Protein AF-A0A822CQY4-F1 (afdb_monomer_lite)

Structure (mmCIF, N/CA/C/O backbone):
data_AF-A0A822CQY4-F1
#
_entry.id   AF-A0A822CQY4-F1
#
loop_
_atom_site.group_PDB
_atom_site.id
_atom_site.type_symbol
_atom_site.label_atom_id
_atom_site.label_alt_id
_atom_site.label_comp_id
_atom_site.label_asym_id
_atom_site.label_entity_id
_atom_site.label_seq_id
_atom_site.pdbx_PDB_ins_code
_atom_site.Cartn_x
_atom_site.Cartn_y
_atom_site.Cartn_z
_atom_site.occupancy
_atom_site.B_iso_or_equiv
_atom_site.auth_seq_id
_atom_site.auth_comp_id
_atom_site.auth_asym_id
_atom_site.auth_atom_id
_atom_site.pdbx_PDB_model_num
ATOM 1 N N . MET A 1 1 ? -0.955 14.606 -34.604 1.00 42.97 1 MET A N 1
ATOM 2 C CA . MET A 1 1 ? -0.278 15.680 -33.843 1.00 42.97 1 MET A CA 1
ATOM 3 C C . MET A 1 1 ? 0.780 15.026 -32.959 1.00 42.97 1 MET A C 1
ATOM 5 O O . MET A 1 1 ? 0.416 14.333 -32.017 1.00 42.97 1 MET A O 1
ATOM 9 N N . PHE A 1 2 ? 2.065 15.123 -33.313 1.00 51.03 2 PHE A N 1
ATOM 10 C CA . PHE A 1 2 ? 3.149 14.534 -32.515 1.00 51.03 2 PHE A CA 1
ATOM 11 C C . PHE A 1 2 ? 3.367 15.391 -31.265 1.00 51.03 2 PHE A C 1
ATOM 13 O O . PHE A 1 2 ? 3.721 16.562 -31.380 1.00 51.03 2 PHE A O 1
ATOM 20 N N . ARG A 1 3 ? 3.126 14.832 -30.073 1.00 50.12 3 ARG A N 1
ATOM 21 C CA . ARG A 1 3 ? 3.535 15.494 -28.829 1.00 50.12 3 ARG A CA 1
ATOM 22 C C . ARG A 1 3 ? 5.066 15.428 -28.733 1.00 50.12 3 ARG A C 1
ATOM 24 O O . ARG A 1 3 ? 5.611 14.340 -28.931 1.00 50.12 3 ARG A O 1
ATOM 31 N N . PRO A 1 4 ? 5.760 16.543 -28.447 1.00 62.91 4 PRO A N 1
ATOM 32 C CA . PRO A 1 4 ? 7.196 16.506 -28.200 1.00 62.91 4 PRO A CA 1
ATOM 33 C C . PRO A 1 4 ? 7.499 15.573 -27.021 1.00 62.91 4 PRO A C 1
ATOM 35 O O . PRO A 1 4 ? 6.720 15.473 -26.071 1.00 62.91 4 PRO A O 1
ATOM 38 N N . THR A 1 5 ? 8.616 14.849 -27.102 1.00 76.06 5 THR A N 1
ATOM 39 C CA . THR A 1 5 ? 9.060 13.955 -26.024 1.00 76.06 5 THR A CA 1
ATOM 40 C C . THR A 1 5 ? 9.415 14.768 -24.776 1.00 76.06 5 THR A C 1
ATOM 42 O O . THR A 1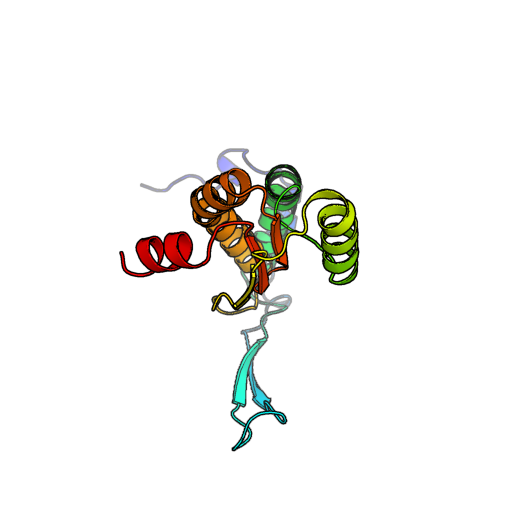 5 ? 9.813 15.926 -24.889 1.00 76.06 5 THR A O 1
ATOM 45 N N . MET A 1 6 ? 9.338 14.160 -23.583 1.00 73.75 6 MET A N 1
ATOM 46 C CA . MET A 1 6 ? 9.657 14.843 -22.310 1.00 73.75 6 MET A CA 1
ATOM 47 C C . MET A 1 6 ? 11.040 15.517 -22.305 1.00 73.75 6 MET A C 1
ATOM 49 O O . MET A 1 6 ? 11.258 16.508 -21.612 1.00 73.75 6 MET A O 1
ATOM 53 N N . LYS A 1 7 ? 11.982 14.975 -23.087 1.00 76.44 7 LYS A N 1
ATOM 54 C CA . LYS A 1 7 ? 13.310 15.555 -23.286 1.00 76.44 7 LYS A CA 1
ATOM 55 C C . LYS A 1 7 ? 13.262 16.827 -24.135 1.00 76.44 7 LYS A C 1
ATOM 57 O O . LYS A 1 7 ? 13.873 17.817 -23.764 1.00 76.44 7 LYS A O 1
ATOM 62 N N . LEU A 1 8 ? 12.527 16.813 -25.250 1.00 72.00 8 LEU A N 1
ATOM 63 C CA . LEU A 1 8 ? 12.374 17.980 -26.128 1.00 72.00 8 LEU A CA 1
ATOM 64 C C . LEU A 1 8 ? 11.633 19.132 -25.438 1.00 72.00 8 LEU A C 1
ATOM 66 O O . LEU A 1 8 ? 11.843 20.287 -25.789 1.00 72.00 8 LEU A O 1
ATOM 70 N N . SER A 1 9 ? 10.796 18.826 -24.445 1.00 82.62 9 SER A N 1
ATOM 71 C CA . SER A 1 9 ? 10.126 19.823 -23.610 1.00 82.62 9 SER A CA 1
ATOM 72 C C . SER A 1 9 ? 10.932 20.262 -22.377 1.00 82.62 9 SER A C 1
ATOM 74 O O . SER A 1 9 ? 10.411 21.044 -21.589 1.00 82.62 9 SER A O 1
ATOM 76 N N . ASN A 1 10 ? 12.172 19.782 -22.183 1.00 81.50 10 ASN A N 1
ATOM 77 C CA . ASN A 1 10 ? 13.024 20.046 -21.009 1.00 81.50 10 ASN A CA 1
ATOM 78 C C . ASN A 1 10 ? 12.389 19.679 -19.649 1.00 81.50 10 ASN A C 1
ATOM 80 O O . ASN A 1 10 ? 12.724 20.265 -18.623 1.00 81.50 10 ASN A O 1
ATOM 84 N N . TRP A 1 11 ? 11.480 18.699 -19.615 1.00 85.06 11 TRP A N 1
ATOM 85 C CA . TRP A 1 11 ? 10.855 18.239 -18.362 1.00 85.06 11 TRP A CA 1
ATOM 86 C C . TRP A 1 11 ? 11.736 17.255 -17.588 1.00 85.06 11 TRP A C 1
ATOM 88 O O . TRP A 1 11 ? 11.523 17.031 -16.400 1.00 85.06 11 TRP A O 1
ATOM 98 N N . ILE A 1 12 ? 12.725 16.667 -18.261 1.00 87.31 12 ILE A N 1
ATOM 99 C CA . ILE A 1 12 ? 13.731 15.784 -17.673 1.00 87.31 12 ILE A CA 1
ATOM 100 C C . ILE A 1 12 ? 15.124 16.206 -18.133 1.00 87.31 12 ILE A C 1
ATOM 102 O O . ILE A 1 12 ? 15.318 16.657 -19.262 1.00 87.31 12 ILE A O 1
ATOM 106 N N . THR A 1 13 ? 16.109 16.024 -17.259 1.00 88.81 13 THR A N 1
ATOM 107 C CA . THR A 1 13 ? 17.522 16.274 -17.566 1.00 88.81 13 THR A CA 1
ATOM 108 C C . THR A 1 13 ? 18.087 15.219 -18.522 1.00 88.81 13 THR A C 1
ATOM 110 O O . THR A 1 13 ? 17.569 14.105 -18.628 1.00 88.81 13 THR A O 1
ATOM 113 N N . GLN A 1 14 ? 19.213 15.529 -19.174 1.00 87.44 14 GLN A N 1
ATOM 114 C CA . GLN A 1 14 ? 19.955 14.564 -19.996 1.00 87.44 14 GLN A CA 1
ATOM 115 C C . GLN A 1 14 ? 20.317 13.294 -19.205 1.00 87.44 14 GLN A C 1
ATOM 117 O O . GLN A 1 14 ? 20.121 12.185 -19.696 1.00 87.44 14 GLN A O 1
ATOM 122 N N . LYS A 1 15 ? 20.763 13.456 -17.953 1.00 88.50 15 LYS A N 1
ATOM 123 C CA . LYS A 1 15 ? 21.104 12.342 -17.060 1.00 88.50 15 LYS A CA 1
ATOM 124 C C . LYS A 1 15 ? 19.891 11.457 -16.760 1.00 88.50 15 LYS A C 1
ATOM 126 O O . LYS A 1 15 ? 19.992 10.239 -16.842 1.00 88.50 15 LYS A O 1
ATOM 131 N N . GLN A 1 16 ? 18.735 12.055 -16.461 1.00 88.50 16 GLN A N 1
ATOM 132 C CA . GLN A 1 16 ? 17.492 11.303 -16.248 1.00 88.50 16 GLN A CA 1
ATOM 133 C C . GLN A 1 16 ? 17.049 10.578 -17.520 1.00 88.50 16 GLN A C 1
ATOM 135 O O . GLN A 1 16 ? 16.639 9.425 -17.454 1.00 88.50 16 GLN A O 1
ATOM 140 N N . TYR A 1 17 ? 17.171 11.212 -18.688 1.00 88.75 17 TYR A N 1
ATOM 141 C CA . TYR A 1 17 ? 16.865 10.565 -19.962 1.00 88.75 17 TYR A CA 1
ATOM 142 C C . TYR A 1 17 ? 17.734 9.322 -20.194 1.00 88.75 17 TYR A C 1
ATOM 144 O O . TYR A 1 17 ? 17.216 8.267 -20.558 1.00 88.75 17 TYR A O 1
ATOM 152 N N . GLU A 1 18 ? 19.039 9.416 -19.949 1.00 87.81 18 GLU A N 1
ATOM 153 C CA . GLU A 1 18 ? 19.963 8.281 -20.058 1.00 87.81 18 GLU A CA 1
ATOM 154 C C . GLU A 1 18 ? 19.638 7.176 -19.048 1.00 87.81 18 GLU A C 1
ATOM 156 O O . GLU A 1 18 ? 19.630 6.000 -19.407 1.00 87.81 18 GLU A O 1
ATOM 161 N N . GLN A 1 19 ? 19.302 7.545 -17.809 1.00 86.75 19 GLN A N 1
ATOM 162 C CA . GLN A 1 19 ? 18.897 6.602 -16.763 1.00 86.75 19 GLN A CA 1
ATOM 163 C C . GLN A 1 19 ? 17.587 5.879 -17.089 1.00 86.75 19 GLN A C 1
ATOM 165 O O . GLN A 1 19 ? 17.462 4.695 -16.789 1.00 86.75 19 GLN A O 1
ATOM 170 N N . LEU A 1 20 ? 16.624 6.573 -17.699 1.00 88.56 20 LEU A N 1
ATOM 171 C CA . LEU A 1 20 ? 15.321 6.028 -18.086 1.00 88.56 20 LEU A CA 1
ATOM 172 C C . LEU A 1 20 ? 15.369 5.243 -19.400 1.00 88.56 20 LEU A C 1
ATOM 174 O O . LEU A 1 20 ? 14.490 4.419 -19.654 1.00 88.56 20 LEU A O 1
ATOM 178 N N . SER A 1 21 ? 16.390 5.477 -20.225 1.00 87.88 21 SER A N 1
ATOM 179 C CA . SER A 1 21 ? 16.570 4.784 -21.497 1.00 87.88 21 SER A CA 1
ATOM 180 C C . SER A 1 21 ? 16.847 3.299 -21.274 1.00 87.88 21 SER A C 1
ATOM 182 O O . SER A 1 21 ? 17.653 2.890 -20.433 1.00 87.88 21 SER A O 1
ATOM 184 N N . ILE A 1 22 ? 16.159 2.465 -22.043 1.00 86.88 22 ILE A N 1
ATOM 185 C CA . ILE A 1 22 ? 16.228 1.010 -21.938 1.00 86.88 22 ILE A CA 1
ATOM 186 C C . ILE A 1 22 ? 17.218 0.498 -22.978 1.00 86.88 22 ILE A C 1
ATOM 188 O O . ILE A 1 22 ? 17.134 0.876 -24.146 1.00 86.88 22 ILE A O 1
ATOM 192 N N . ARG A 1 23 ? 18.137 -0.382 -22.571 1.00 86.06 23 ARG A N 1
ATOM 193 C CA . ARG A 1 23 ? 18.999 -1.107 -23.509 1.00 86.06 23 ARG A CA 1
ATOM 194 C C . ARG A 1 23 ? 18.420 -2.504 -23.749 1.00 86.06 23 ARG A C 1
ATOM 196 O O . ARG A 1 23 ? 18.014 -3.135 -22.775 1.00 86.06 23 ARG A O 1
ATOM 203 N N . PRO A 1 24 ? 18.408 -3.020 -24.991 1.00 83.44 24 PRO A N 1
ATOM 204 C CA . PRO A 1 24 ? 17.868 -4.350 -25.291 1.00 83.44 24 PRO A CA 1
ATOM 205 C C . PRO A 1 24 ? 18.477 -5.473 -24.439 1.00 83.44 24 PRO A C 1
ATOM 207 O O . PRO A 1 24 ? 17.770 -6.378 -24.021 1.00 83.44 24 PRO A O 1
ATOM 210 N N . ASN A 1 25 ? 19.765 -5.364 -24.103 1.00 86.88 25 ASN A N 1
ATOM 211 C CA . ASN A 1 25 ? 20.491 -6.366 -23.316 1.00 86.88 25 ASN A CA 1
ATOM 212 C C . ASN A 1 25 ? 20.176 -6.313 -21.806 1.00 86.88 25 ASN A C 1
ATOM 214 O O . ASN A 1 25 ? 20.664 -7.145 -21.049 1.00 86.88 25 ASN A O 1
ATOM 218 N N . GLU A 1 26 ? 19.415 -5.314 -21.349 1.00 84.94 26 GLU A N 1
ATOM 219 C CA . GLU A 1 26 ? 19.055 -5.120 -19.937 1.00 84.94 26 GLU A CA 1
ATOM 220 C C . GLU A 1 26 ? 17.626 -5.585 -19.618 1.00 84.94 26 GLU A C 1
ATOM 222 O O . GLU A 1 26 ? 17.234 -5.565 -18.450 1.00 84.94 26 GLU A O 1
ATOM 227 N N . VAL A 1 27 ? 16.843 -5.975 -20.632 1.00 87.69 27 VAL A N 1
ATOM 228 C CA . VAL A 1 27 ? 15.429 -6.330 -20.474 1.00 87.69 27 VAL A CA 1
ATOM 229 C C . VAL A 1 27 ? 15.145 -7.787 -20.775 1.00 87.69 27 VAL A C 1
ATOM 231 O O . VAL A 1 27 ? 15.694 -8.371 -21.702 1.00 87.69 27 VAL A O 1
ATOM 234 N N . GLU A 1 28 ? 14.221 -8.352 -20.007 1.00 86.94 28 GLU A N 1
ATOM 235 C CA . GLU A 1 28 ? 13.709 -9.706 -20.197 1.00 86.94 28 GLU A CA 1
ATOM 236 C C . GLU A 1 28 ? 12.178 -9.678 -20.149 1.00 86.94 28 GLU A C 1
ATOM 238 O O . GLU A 1 28 ? 11.564 -8.813 -19.509 1.00 86.94 28 GLU A O 1
ATOM 243 N N . LEU A 1 29 ? 11.551 -10.623 -20.853 1.00 84.38 29 LEU A N 1
ATOM 244 C CA . LEU A 1 29 ? 10.111 -10.835 -20.761 1.00 84.38 29 LEU A CA 1
ATOM 245 C C . LEU A 1 29 ? 9.749 -11.287 -19.345 1.00 84.38 29 LEU A C 1
ATOM 247 O O . LEU A 1 29 ? 10.494 -12.017 -18.697 1.00 84.38 29 LEU A O 1
ATOM 251 N N . ALA A 1 30 ? 8.586 -10.855 -18.863 1.00 82.94 30 ALA A N 1
ATOM 252 C CA . ALA A 1 30 ? 8.107 -11.304 -17.568 1.00 82.94 30 ALA A CA 1
ATOM 253 C C . ALA A 1 30 ? 7.756 -12.800 -17.618 1.00 82.94 30 ALA A C 1
ATOM 255 O O . ALA A 1 30 ? 7.116 -13.264 -18.563 1.00 82.94 30 ALA A O 1
ATOM 256 N N . HIS A 1 31 ? 8.141 -13.542 -16.582 1.00 85.19 31 HIS A N 1
ATOM 257 C CA . HIS A 1 31 ? 7.857 -14.969 -16.462 1.00 85.19 31 HIS A CA 1
ATOM 258 C C . HIS A 1 31 ? 6.653 -15.195 -15.549 1.00 85.19 31 HIS A C 1
ATOM 260 O O . HIS A 1 31 ? 6.605 -14.667 -14.440 1.00 85.19 31 HIS A O 1
ATOM 266 N N . LEU A 1 32 ? 5.690 -16.004 -15.987 1.00 87.69 32 LEU A N 1
ATOM 267 C CA . LEU A 1 32 ? 4.583 -16.451 -15.144 1.00 87.69 32 LEU A CA 1
ATOM 268 C C . LEU A 1 32 ? 4.951 -17.789 -14.499 1.00 87.69 32 LEU A C 1
ATOM 270 O O . LEU A 1 32 ? 5.262 -18.750 -15.197 1.00 87.69 32 LEU A O 1
ATOM 274 N N . TYR A 1 33 ? 4.885 -17.858 -13.175 1.00 90.62 33 TYR A N 1
ATOM 275 C CA . TYR A 1 33 ? 5.035 -19.106 -12.429 1.00 90.62 33 TYR A CA 1
ATOM 276 C C . TYR A 1 33 ? 4.017 -19.176 -11.292 1.00 90.62 33 TYR A C 1
ATOM 278 O O . TYR A 1 33 ? 3.304 -18.213 -11.017 1.00 90.62 33 TYR A O 1
ATOM 286 N N . TYR A 1 34 ? 3.918 -20.331 -10.640 1.00 91.44 34 TYR A N 1
ATOM 287 C CA . TYR A 1 34 ? 2.905 -20.586 -9.624 1.00 91.44 34 TYR A CA 1
ATOM 288 C C . TYR A 1 34 ? 3.543 -20.984 -8.294 1.00 91.44 34 TYR A C 1
ATOM 290 O O . TYR A 1 34 ? 4.434 -21.828 -8.257 1.00 91.44 34 TYR A O 1
ATOM 298 N N . LEU A 1 35 ? 3.059 -20.401 -7.196 1.00 90.81 35 LEU A N 1
ATOM 299 C CA . LEU A 1 35 ? 3.441 -20.773 -5.833 1.00 90.81 35 LEU A CA 1
ATOM 300 C C . LEU A 1 35 ? 2.288 -21.502 -5.128 1.00 90.81 35 LEU A C 1
ATOM 302 O O . LEU A 1 35 ? 1.180 -20.96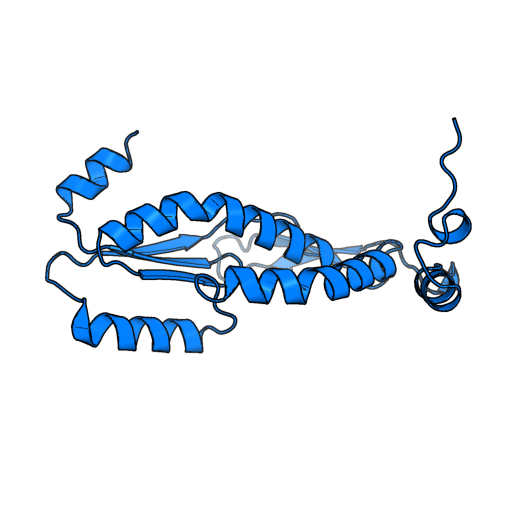3 -5.083 1.00 90.81 35 LEU A O 1
ATOM 306 N N . PRO A 1 36 ? 2.505 -22.689 -4.540 1.00 94.06 36 PRO A N 1
ATOM 307 C CA . PRO A 1 36 ? 1.453 -23.408 -3.831 1.00 94.06 36 PRO A CA 1
ATOM 308 C C . PRO A 1 36 ? 1.070 -22.711 -2.521 1.00 94.06 36 PRO A C 1
ATOM 310 O O . PRO A 1 36 ? 1.922 -22.328 -1.719 1.00 94.06 36 PRO A O 1
ATOM 313 N N . LYS A 1 37 ? -0.235 -22.592 -2.253 1.00 90.06 37 LYS A N 1
ATOM 314 C CA . LYS A 1 37 ? -0.749 -22.186 -0.937 1.00 90.06 37 LYS A CA 1
ATOM 315 C C . LYS A 1 37 ? -0.940 -23.426 -0.061 1.00 90.06 37 LYS A C 1
ATOM 317 O O . LYS A 1 37 ? -2.062 -23.889 0.113 1.00 90.06 37 LYS A O 1
ATOM 322 N N . ALA A 1 38 ? 0.156 -23.944 0.498 1.00 90.44 38 ALA A N 1
ATOM 323 C CA . ALA A 1 38 ? 0.173 -25.173 1.309 1.00 90.44 38 ALA A CA 1
ATOM 324 C C . ALA A 1 38 ? -0.805 -25.170 2.502 1.00 90.44 38 ALA A C 1
ATOM 326 O O . ALA A 1 38 ? -1.276 -26.221 2.915 1.00 90.44 38 ALA A O 1
ATOM 327 N N . HIS A 1 39 ? -1.155 -23.991 3.021 1.00 88.38 39 HIS A N 1
ATOM 328 C CA . HIS A 1 39 ? -2.089 -23.814 4.138 1.00 88.38 39 HIS A CA 1
ATOM 329 C C . HIS A 1 39 ? -3.578 -23.836 3.736 1.00 88.38 39 HIS A C 1
ATOM 331 O O . HIS A 1 39 ? -4.432 -23.650 4.599 1.00 88.38 39 HIS A O 1
ATOM 337 N N . LYS A 1 40 ? -3.919 -23.985 2.447 1.00 89.06 40 LYS A N 1
ATOM 338 C CA . LYS A 1 40 ? -5.313 -24.048 1.978 1.00 89.06 40 LYS A CA 1
ATOM 339 C C . LYS A 1 40 ? -5.659 -25.462 1.487 1.00 89.06 40 LYS A C 1
ATOM 341 O O . LYS A 1 40 ? -4.824 -26.068 0.810 1.00 89.06 40 LYS A O 1
ATOM 346 N N . PRO A 1 41 ? -6.875 -25.974 1.768 1.00 90.94 41 PRO A N 1
ATOM 347 C CA . PRO A 1 41 ? -7.329 -27.265 1.252 1.00 90.94 41 PRO A CA 1
ATOM 348 C C . PRO A 1 41 ? -7.192 -27.343 -0.272 1.00 90.94 41 PRO A C 1
ATOM 350 O O . PRO A 1 41 ? -7.478 -26.367 -0.966 1.00 90.94 41 PRO A O 1
ATOM 353 N N . GLY A 1 42 ? -6.728 -28.484 -0.788 1.00 92.44 42 GLY A N 1
ATOM 354 C CA . GLY A 1 42 ? -6.479 -28.675 -2.223 1.00 92.44 42 GLY A CA 1
ATOM 355 C C . GLY A 1 42 ? -5.256 -27.930 -2.775 1.00 92.44 42 GLY A C 1
ATOM 356 O O . GLY A 1 42 ? -5.060 -27.918 -3.985 1.00 92.44 42 GLY A O 1
ATOM 357 N N . THR A 1 43 ? -4.449 -27.297 -1.913 1.00 89.44 43 THR A N 1
ATOM 358 C CA . THR A 1 43 ? -3.183 -26.618 -2.252 1.00 89.44 43 THR A CA 1
ATOM 359 C C . THR A 1 43 ? -3.283 -25.739 -3.513 1.00 89.44 43 THR A C 1
ATOM 361 O O . THR A 1 43 ? -2.512 -25.902 -4.460 1.00 89.44 43 THR A O 1
ATOM 364 N N . PRO A 1 44 ? -4.230 -24.782 -3.563 1.00 93.44 44 PRO A N 1
ATOM 365 C CA . PRO A 1 44 ? -4.415 -23.936 -4.731 1.00 93.44 44 PRO A CA 1
ATOM 366 C C . PRO A 1 44 ? -3.140 -23.152 -5.051 1.00 93.44 44 PRO A C 1
ATOM 368 O O . PRO A 1 44 ? -2.423 -22.680 -4.161 1.00 93.44 44 PRO A O 1
ATOM 371 N N . LEU A 1 45 ? -2.884 -22.971 -6.342 1.00 91.44 45 LEU A N 1
ATOM 372 C CA . LEU A 1 45 ? -1.728 -22.246 -6.847 1.00 91.44 45 LEU A CA 1
ATOM 373 C C . LEU A 1 45 ? -1.977 -20.728 -6.854 1.00 91.44 45 LEU A C 1
ATOM 375 O O . LEU A 1 45 ? -3.056 -20.250 -7.204 1.00 91.44 45 LEU A O 1
ATOM 379 N N . ARG A 1 46 ? -0.964 -19.948 -6.472 1.00 85.88 46 ARG A N 1
ATOM 380 C CA . ARG A 1 46 ? -0.915 -18.489 -6.613 1.00 85.88 46 ARG A CA 1
ATOM 381 C C . ARG A 1 46 ? -0.097 -18.155 -7.865 1.00 85.88 46 ARG A C 1
ATOM 383 O O . ARG A 1 46 ? 1.106 -18.408 -7.833 1.00 85.88 46 ARG A O 1
ATOM 390 N N . PRO A 1 47 ? -0.691 -17.590 -8.928 1.00 87.81 47 PRO A N 1
ATOM 391 C CA . PRO A 1 47 ? 0.088 -17.088 -10.055 1.00 87.81 47 PRO A CA 1
ATOM 392 C C . PRO A 1 47 ? 0.954 -15.906 -9.605 1.00 87.81 47 PRO A C 1
ATOM 394 O O . PRO A 1 47 ? 0.479 -15.033 -8.877 1.00 87.81 47 PRO A O 1
ATOM 397 N N . ILE A 1 48 ? 2.209 -15.881 -10.041 1.00 85.25 48 ILE A N 1
ATOM 398 C CA . ILE A 1 48 ? 3.179 -14.812 -9.812 1.00 85.25 48 ILE A CA 1
ATOM 399 C C . ILE A 1 48 ? 3.780 -14.414 -11.157 1.00 85.25 48 ILE A C 1
ATOM 401 O O . ILE A 1 48 ? 4.282 -15.259 -11.897 1.00 85.25 48 ILE A O 1
ATOM 405 N N . VAL A 1 49 ? 3.757 -13.115 -11.452 1.00 83.88 49 VAL A N 1
ATOM 406 C CA . VAL A 1 49 ? 4.445 -12.540 -12.609 1.00 83.88 49 VAL A CA 1
ATOM 407 C C . VAL A 1 49 ? 5.806 -12.022 -12.145 1.00 83.88 49 VAL A C 1
ATOM 409 O O . VAL A 1 49 ? 5.898 -11.008 -11.458 1.00 83.88 49 VAL A O 1
ATOM 412 N N . PHE A 1 50 ? 6.875 -12.726 -12.505 1.00 82.12 50 PHE A N 1
ATOM 413 C CA . PHE A 1 50 ? 8.248 -12.304 -12.258 1.00 82.12 50 PHE A CA 1
ATOM 414 C C . PHE A 1 50 ? 8.704 -11.327 -13.341 1.00 82.12 50 PHE A C 1
ATOM 416 O O . PHE A 1 50 ? 8.956 -11.726 -14.476 1.00 82.12 50 PHE A O 1
ATOM 423 N N . GLY A 1 51 ? 8.812 -10.045 -12.998 1.00 78.50 51 GLY A N 1
ATOM 424 C CA . GLY A 1 51 ? 9.105 -8.975 -13.955 1.00 78.50 51 GLY A CA 1
ATOM 425 C C . GLY A 1 51 ? 10.277 -8.072 -13.575 1.00 78.50 51 GLY A C 1
ATOM 426 O O . GLY A 1 51 ? 10.238 -6.891 -13.897 1.00 78.50 51 GLY A O 1
ATOM 427 N N . LEU A 1 52 ? 11.319 -8.560 -12.890 1.00 75.19 52 LEU A N 1
ATOM 428 C CA . LEU A 1 52 ? 12.381 -7.678 -12.362 1.00 75.19 52 LEU A CA 1
ATOM 429 C C . LEU A 1 52 ? 13.183 -6.916 -13.436 1.00 75.19 52 LEU A C 1
ATOM 431 O O . LEU A 1 52 ? 13.762 -5.873 -13.131 1.00 75.19 52 LEU A O 1
ATOM 435 N N . LYS A 1 53 ? 13.200 -7.406 -14.681 1.00 81.25 53 LYS A N 1
ATOM 436 C CA . LYS A 1 53 ? 13.864 -6.770 -15.831 1.00 81.25 53 LYS A CA 1
ATOM 437 C C . LYS A 1 53 ? 12.884 -6.333 -16.926 1.00 81.25 53 LYS A C 1
ATOM 439 O O . LYS A 1 53 ? 13.259 -6.225 -18.089 1.00 81.25 53 LYS A O 1
ATOM 444 N N . HIS A 1 54 ? 11.616 -6.089 -16.592 1.00 83.56 54 HIS A N 1
ATOM 445 C CA . HIS A 1 54 ? 10.654 -5.665 -17.608 1.00 83.56 54 HIS A CA 1
ATOM 446 C C . HIS A 1 54 ? 10.985 -4.250 -18.141 1.00 83.56 54 HIS A C 1
ATOM 448 O O . HIS A 1 54 ? 11.461 -3.402 -17.379 1.00 83.56 54 HIS A O 1
ATOM 454 N N . PRO A 1 55 ? 10.645 -3.910 -19.398 1.00 84.81 55 PRO A N 1
ATOM 455 C CA . PRO A 1 55 ? 10.949 -2.601 -19.991 1.00 84.81 55 PRO A CA 1
ATOM 456 C C . PRO A 1 55 ? 10.505 -1.399 -19.143 1.00 84.81 55 PRO A C 1
ATOM 458 O O . PRO A 1 55 ? 11.245 -0.437 -18.965 1.00 84.81 55 PRO A O 1
ATOM 461 N N . ALA A 1 56 ? 9.331 -1.470 -18.515 1.00 85.44 56 ALA A N 1
ATOM 462 C CA . ALA A 1 56 ? 8.810 -0.368 -17.706 1.00 85.44 56 ALA A CA 1
ATOM 463 C C . ALA A 1 56 ? 9.483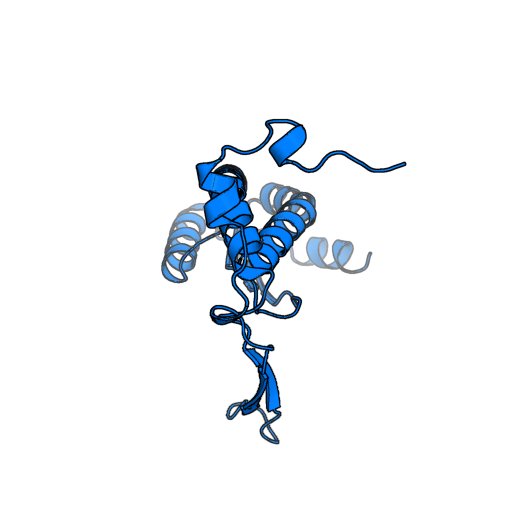 -0.185 -16.320 1.00 85.44 56 ALA A C 1
ATOM 465 O O . ALA A 1 56 ? 9.013 0.635 -15.530 1.00 85.44 56 ALA A O 1
ATOM 466 N N . ILE A 1 57 ? 10.529 -0.944 -15.952 1.00 85.44 57 ILE A N 1
ATOM 467 C CA . ILE A 1 57 ? 11.005 -0.988 -14.553 1.00 85.44 57 ILE A CA 1
ATOM 468 C C . ILE A 1 57 ? 11.689 0.319 -14.150 1.00 85.44 57 ILE A C 1
ATOM 470 O O . ILE A 1 57 ? 11.463 0.824 -13.053 1.00 85.44 57 ILE A O 1
ATOM 474 N N . LYS A 1 58 ? 12.469 0.906 -15.065 1.00 87.44 58 LYS A N 1
ATOM 475 C CA . LYS A 1 58 ? 13.207 2.157 -14.843 1.00 87.44 58 LYS A CA 1
ATOM 476 C C . LYS A 1 58 ? 12.253 3.327 -14.621 1.00 87.44 58 LYS A C 1
ATOM 478 O O . LYS A 1 58 ? 12.384 4.043 -13.635 1.00 87.44 58 LYS A O 1
ATOM 483 N N . ILE A 1 59 ? 11.244 3.464 -15.485 1.00 87.94 59 ILE A N 1
ATOM 484 C CA . ILE A 1 59 ? 10.225 4.506 -15.326 1.00 87.94 59 ILE A CA 1
ATOM 485 C C . ILE A 1 59 ? 9.343 4.264 -14.095 1.00 87.94 59 ILE A C 1
ATOM 487 O O . ILE A 1 59 ? 9.013 5.219 -13.402 1.00 87.94 59 ILE A O 1
ATOM 491 N N . SER A 1 60 ? 9.026 3.006 -13.764 1.00 87.69 60 SER A N 1
ATOM 492 C CA . SER A 1 60 ? 8.263 2.687 -12.549 1.00 87.69 60 SER A CA 1
ATOM 493 C C . SER A 1 60 ? 9.011 3.099 -11.282 1.00 87.69 60 SER A C 1
ATOM 495 O O . SER A 1 60 ? 8.408 3.697 -10.402 1.00 87.69 60 SER A O 1
ATOM 497 N N . LYS A 1 61 ? 10.321 2.820 -11.202 1.00 87.19 61 LYS A N 1
ATOM 498 C CA . LYS A 1 61 ? 11.168 3.233 -10.073 1.00 87.19 61 LYS A CA 1
ATOM 499 C C . LYS A 1 61 ? 11.304 4.748 -9.981 1.00 87.19 61 LYS A C 1
ATOM 501 O O . LYS A 1 61 ? 11.151 5.302 -8.905 1.00 87.19 61 LYS A O 1
ATOM 506 N N . PHE A 1 62 ? 11.527 5.414 -11.110 1.00 89.62 62 PHE A N 1
ATOM 507 C CA . PHE A 1 62 ? 11.628 6.870 -11.141 1.00 89.62 62 PHE A CA 1
ATOM 508 C C . PHE A 1 62 ? 10.344 7.551 -10.653 1.00 89.62 62 PHE A C 1
ATOM 510 O O . PHE A 1 62 ? 10.392 8.483 -9.859 1.00 89.62 62 PHE A O 1
ATOM 517 N N . LEU A 1 63 ? 9.180 7.065 -11.092 1.00 88.62 63 LEU A N 1
ATOM 518 C CA . LEU A 1 63 ? 7.899 7.557 -10.586 1.00 88.62 63 LEU A CA 1
ATOM 519 C C . LEU A 1 63 ? 7.705 7.221 -9.104 1.00 88.62 63 LEU A C 1
ATOM 521 O O . LEU A 1 63 ? 7.138 8.033 -8.377 1.00 88.62 63 LEU A O 1
ATOM 525 N N . ASP A 1 64 ? 8.189 6.062 -8.652 1.00 87.94 64 ASP A N 1
ATOM 526 C CA . ASP A 1 64 ? 8.135 5.686 -7.242 1.00 87.94 64 ASP A CA 1
ATOM 527 C C . ASP A 1 64 ? 8.928 6.647 -6.358 1.00 87.94 64 ASP A C 1
ATOM 529 O O . ASP A 1 64 ? 8.372 7.192 -5.409 1.00 87.94 64 ASP A O 1
ATOM 533 N N . GLU A 1 65 ? 10.157 6.975 -6.749 1.00 89.56 65 GLU A N 1
ATOM 534 C CA . GLU A 1 65 ? 11.013 7.940 -6.052 1.00 89.56 65 GLU A CA 1
ATOM 535 C C . GLU A 1 65 ? 10.379 9.336 -5.944 1.00 89.56 65 GLU A C 1
ATOM 537 O O . GLU A 1 65 ? 10.549 10.019 -4.935 1.00 89.56 65 GLU A O 1
ATOM 542 N N . LEU A 1 66 ? 9.617 9.760 -6.958 1.00 89.44 66 LEU A N 1
ATOM 543 C CA . LEU A 1 66 ? 8.928 11.054 -6.950 1.00 89.44 66 LEU A CA 1
ATOM 544 C C . LEU A 1 66 ? 7.667 11.054 -6.078 1.00 89.44 66 LEU A C 1
ATOM 546 O O . LEU A 1 66 ? 7.375 12.043 -5.405 1.00 89.44 66 LEU A O 1
ATOM 550 N N . LEU A 1 67 ? 6.890 9.971 -6.117 1.00 87.06 67 LEU A N 1
ATOM 551 C CA . LEU A 1 67 ? 5.573 9.908 -5.481 1.00 87.06 67 LEU A CA 1
ATOM 552 C C . LEU A 1 67 ? 5.635 9.429 -4.028 1.00 87.06 67 LEU A C 1
ATOM 554 O O . LEU A 1 67 ? 4.806 9.851 -3.220 1.00 87.06 67 LEU A O 1
ATOM 558 N N . ARG A 1 68 ? 6.609 8.580 -3.679 1.00 85.81 68 ARG A N 1
ATOM 559 C CA . ARG A 1 68 ? 6.746 7.980 -2.345 1.00 85.81 68 ARG A CA 1
ATOM 560 C C . ARG A 1 68 ? 6.763 9.021 -1.219 1.00 85.81 68 ARG A C 1
ATOM 562 O O . ARG A 1 68 ? 5.929 8.897 -0.326 1.00 85.81 68 ARG A O 1
ATOM 569 N N . PRO A 1 69 ? 7.586 10.090 -1.265 1.00 89.38 69 PRO A N 1
ATOM 570 C CA . PRO A 1 69 ? 7.645 11.053 -0.163 1.00 89.38 69 PRO A CA 1
ATOM 571 C C . PRO A 1 69 ? 6.338 11.835 0.014 1.00 89.38 69 PRO A C 1
ATOM 573 O O . PRO A 1 69 ? 5.972 12.211 1.128 1.00 89.38 69 PRO A O 1
ATOM 576 N N . LEU A 1 70 ? 5.621 12.087 -1.088 1.00 87.12 70 LEU A N 1
ATOM 577 C CA . LEU A 1 70 ? 4.320 12.755 -1.060 1.00 87.12 70 LEU A CA 1
ATOM 578 C C . LEU A 1 70 ? 3.269 11.856 -0.412 1.00 87.12 70 LEU A C 1
ATOM 580 O O . LEU A 1 70 ? 2.513 12.318 0.443 1.00 87.12 70 LEU A O 1
ATOM 584 N N . PHE A 1 71 ? 3.252 10.578 -0.793 1.00 84.69 71 PHE A N 1
ATOM 585 C CA . PHE A 1 71 ? 2.366 9.588 -0.200 1.00 84.69 71 PHE A CA 1
ATOM 586 C C . PHE A 1 71 ? 2.635 9.432 1.301 1.00 84.69 71 PHE A C 1
ATOM 588 O O . PHE A 1 71 ? 1.706 9.573 2.092 1.00 84.69 71 PHE A O 1
ATOM 595 N N . ASP A 1 72 ? 3.891 9.237 1.704 1.00 84.81 72 ASP A N 1
ATOM 596 C CA . ASP A 1 72 ? 4.260 9.026 3.109 1.00 84.81 72 ASP A CA 1
ATOM 597 C C . ASP A 1 72 ? 3.863 10.226 3.984 1.00 84.81 72 ASP A C 1
ATOM 599 O O . ASP A 1 72 ? 3.333 10.061 5.084 1.00 84.81 72 ASP A O 1
ATOM 603 N N . LYS A 1 73 ? 4.023 11.453 3.467 1.00 85.31 73 LYS A N 1
ATOM 604 C CA . LYS A 1 73 ? 3.588 12.671 4.161 1.00 85.31 73 LYS A CA 1
ATOM 605 C C . LYS A 1 73 ? 2.079 12.685 4.411 1.00 85.31 73 LYS A C 1
ATOM 607 O O . LYS A 1 73 ? 1.642 13.063 5.495 1.00 85.31 73 LYS A O 1
ATOM 612 N N . ILE A 1 74 ? 1.291 12.296 3.414 1.00 82.56 74 ILE A N 1
ATOM 613 C CA . ILE A 1 74 ? -0.172 12.385 3.446 1.00 82.56 74 ILE A CA 1
ATOM 614 C C . ILE A 1 74 ? -0.796 11.208 4.221 1.00 82.56 74 ILE A C 1
ATOM 616 O O . ILE A 1 74 ? -1.774 11.394 4.945 1.00 82.56 74 ILE A O 1
ATOM 620 N N . ALA A 1 75 ? -0.219 10.012 4.106 1.00 82.19 75 ALA A N 1
ATOM 621 C CA . ALA A 1 75 ? -0.770 8.768 4.637 1.00 82.19 75 ALA A CA 1
ATOM 622 C C . ALA A 1 75 ? -0.254 8.390 6.039 1.00 82.19 75 ALA A C 1
ATOM 624 O O . ALA A 1 75 ? -0.760 7.442 6.634 1.00 82.19 75 ALA A O 1
ATOM 625 N N . SER A 1 76 ? 0.709 9.136 6.592 1.00 81.00 76 SER A N 1
ATOM 626 C CA . SER A 1 76 ? 1.346 8.873 7.899 1.00 81.00 76 SER A CA 1
ATOM 627 C C . SER A 1 76 ? 0.386 8.685 9.084 1.00 81.00 76 SER A C 1
ATOM 629 O O . SER A 1 76 ? 0.725 8.002 10.044 1.00 81.00 76 SER A O 1
ATOM 631 N N . ASN A 1 77 ? -0.818 9.261 9.023 1.00 82.69 77 ASN A N 1
ATOM 632 C CA . ASN A 1 77 ? -1.814 9.169 10.097 1.00 82.69 77 ASN A CA 1
ATOM 633 C C . ASN A 1 77 ? -2.731 7.939 10.004 1.00 82.69 77 ASN A C 1
ATOM 635 O O . ASN A 1 77 ? -3.470 7.669 10.947 1.00 82.69 77 ASN A O 1
ATOM 639 N N . THR A 1 78 ? -2.762 7.252 8.860 1.00 83.94 78 THR A N 1
ATOM 640 C CA . THR A 1 78 ? -3.676 6.123 8.602 1.00 83.94 78 THR A CA 1
ATOM 641 C C . THR A 1 78 ? -2.936 4.852 8.212 1.00 83.94 78 THR A C 1
ATOM 643 O O . THR A 1 78 ? -3.450 3.756 8.419 1.00 83.94 78 THR A O 1
ATOM 646 N N . THR A 1 79 ? -1.730 4.982 7.660 1.00 86.12 79 THR A N 1
ATOM 647 C CA . THR A 1 79 ? -0.948 3.877 7.112 1.00 86.12 79 THR A CA 1
ATOM 648 C C . THR A 1 79 ? 0.253 3.587 7.999 1.00 86.12 79 THR A C 1
ATOM 650 O O . THR A 1 79 ? 1.068 4.466 8.266 1.00 86.12 79 THR A O 1
ATOM 653 N N . VAL A 1 80 ? 0.377 2.335 8.424 1.00 85.12 80 VAL A N 1
ATOM 654 C CA . VAL A 1 80 ? 1.526 1.817 9.170 1.00 85.12 80 VAL A CA 1
ATOM 655 C C . VAL A 1 80 ? 2.483 1.078 8.238 1.00 85.12 80 VAL A C 1
ATOM 657 O O . VAL A 1 80 ? 2.072 0.466 7.249 1.00 85.12 80 VAL A O 1
ATOM 660 N N . THR A 1 81 ? 3.772 1.098 8.566 1.00 81.25 81 THR A N 1
ATOM 661 C CA . THR A 1 81 ? 4.828 0.467 7.751 1.00 81.25 81 THR A CA 1
ATOM 662 C C . THR A 1 81 ? 5.320 -0.853 8.333 1.00 81.25 81 THR A C 1
ATOM 664 O O . THR A 1 81 ? 5.973 -1.641 7.646 1.00 81.25 81 THR A O 1
ATOM 667 N N . SER A 1 82 ? 4.965 -1.140 9.588 1.00 82.94 82 SER A N 1
ATOM 668 C CA . SER A 1 82 ? 5.337 -2.370 10.279 1.00 82.94 82 SER A CA 1
ATOM 669 C C . SER A 1 82 ? 4.188 -2.938 11.106 1.00 82.94 82 SER A C 1
ATOM 671 O O . SER A 1 82 ? 3.430 -2.218 11.754 1.00 82.94 82 SER A O 1
ATOM 673 N N . ARG A 1 83 ? 4.134 -4.270 11.193 1.00 79.12 83 ARG A N 1
ATOM 674 C CA . ARG A 1 83 ? 3.224 -4.991 12.099 1.00 79.12 83 ARG A CA 1
ATOM 675 C C . ARG A 1 83 ? 3.409 -4.586 13.564 1.00 79.12 83 ARG A C 1
ATOM 677 O O . ARG A 1 83 ? 2.446 -4.563 14.322 1.00 79.12 83 ARG A O 1
ATOM 684 N N . THR A 1 84 ? 4.631 -4.245 13.974 1.00 86.50 84 THR A N 1
ATOM 685 C CA . THR A 1 84 ? 4.902 -3.797 15.349 1.00 86.50 84 THR A CA 1
ATOM 686 C C . THR A 1 84 ? 4.317 -2.418 15.641 1.00 86.50 84 THR A C 1
ATOM 688 O O . THR A 1 84 ? 3.974 -2.142 16.787 1.00 86.50 84 THR A O 1
ATOM 691 N N . GLU A 1 85 ? 4.162 -1.561 14.629 1.00 87.31 85 GLU A N 1
ATOM 692 C CA . GLU A 1 85 ? 3.510 -0.259 14.785 1.00 87.31 85 GLU A CA 1
ATOM 693 C C . GLU A 1 85 ? 2.022 -0.432 15.061 1.00 87.31 85 GLU A C 1
ATOM 695 O O . GLU A 1 85 ? 1.515 0.213 15.971 1.00 87.31 85 GLU A O 1
ATOM 700 N N . VAL A 1 86 ? 1.350 -1.370 14.382 1.00 86.00 86 VAL A N 1
ATOM 701 C CA . VAL A 1 86 ? -0.068 -1.678 14.643 1.00 86.00 86 VAL A CA 1
ATOM 702 C C . VAL A 1 86 ? -0.297 -1.985 16.120 1.00 86.00 86 VAL A C 1
ATOM 704 O O . VAL A 1 86 ? -1.180 -1.403 16.744 1.00 86.00 86 VAL A O 1
ATOM 707 N N . ILE A 1 87 ? 0.534 -2.857 16.698 1.00 87.50 87 ILE A N 1
ATOM 708 C CA . ILE A 1 87 ? 0.424 -3.251 18.109 1.00 87.50 87 ILE A CA 1
ATOM 709 C C . ILE A 1 87 ? 0.641 -2.046 19.025 1.00 87.50 87 ILE A C 1
ATOM 711 O O . ILE A 1 87 ? -0.122 -1.855 19.968 1.00 87.50 87 ILE A O 1
ATOM 715 N N . LYS A 1 88 ? 1.653 -1.216 18.745 1.00 90.44 88 LYS A N 1
ATOM 716 C CA . LYS A 1 88 ? 1.932 -0.009 19.538 1.00 90.44 88 LYS A CA 1
ATOM 717 C C . LYS A 1 88 ? 0.754 0.962 19.510 1.00 90.44 88 LYS A C 1
ATOM 719 O O . LYS A 1 88 ? 0.323 1.416 20.561 1.00 90.44 88 LYS A O 1
ATOM 724 N N . TRP A 1 89 ? 0.214 1.245 18.329 1.00 89.12 89 TRP A N 1
ATOM 725 C CA . TRP A 1 89 ? -0.919 2.155 18.169 1.00 89.12 89 TRP A CA 1
ATOM 726 C C . TRP A 1 89 ? -2.182 1.627 18.849 1.00 89.12 89 TRP A C 1
ATOM 728 O O . TRP A 1 89 ? -2.842 2.378 19.563 1.00 89.12 89 TRP A O 1
ATOM 738 N N . LEU A 1 90 ? -2.486 0.334 18.692 1.00 87.94 90 LEU A N 1
ATOM 739 C CA . LEU A 1 90 ? -3.604 -0.305 19.387 1.00 87.94 90 LEU A CA 1
ATOM 740 C C . LEU A 1 90 ? -3.434 -0.245 20.906 1.00 87.94 90 LEU A C 1
ATOM 742 O O . LEU A 1 90 ? -4.386 0.082 21.608 1.00 87.94 90 LEU A O 1
ATOM 746 N N . HIS A 1 91 ? -2.230 -0.522 21.411 1.00 89.56 91 HIS A N 1
ATOM 747 C CA . HIS A 1 91 ? -1.930 -0.446 22.836 1.00 89.56 91 HIS A CA 1
ATOM 748 C C . HIS A 1 91 ? -2.137 0.970 23.379 1.00 89.56 91 HIS A C 1
ATOM 750 O O . HIS A 1 91 ? -2.878 1.142 24.343 1.00 89.56 91 HIS A O 1
ATOM 756 N N . GLU A 1 92 ? -1.549 1.990 22.748 1.00 90.31 92 GLU A N 1
ATOM 757 C CA . GLU A 1 92 ? -1.708 3.379 23.194 1.00 90.31 92 GLU A CA 1
ATOM 758 C C . GLU A 1 92 ? -3.159 3.857 23.121 1.00 90.31 92 GLU A C 1
ATOM 760 O O . GLU A 1 92 ? -3.646 4.466 24.070 1.00 90.31 92 GLU A O 1
ATOM 765 N N . TRP A 1 93 ? -3.878 3.522 22.047 1.00 89.81 93 TRP A N 1
ATOM 766 C CA . TRP A 1 93 ? -5.299 3.843 21.925 1.00 89.81 93 TRP A CA 1
ATOM 767 C C . TRP A 1 93 ? -6.135 3.143 23.008 1.00 89.81 93 TRP A C 1
ATOM 769 O O . TRP A 1 93 ? -6.990 3.764 23.638 1.00 89.81 93 TRP A O 1
ATOM 779 N N . SER A 1 94 ? -5.858 1.866 23.294 1.00 88.81 94 SER A N 1
ATOM 780 C CA . SER A 1 94 ? -6.639 1.082 24.260 1.00 88.81 94 SER A CA 1
ATOM 781 C C . SER A 1 94 ? -6.611 1.643 25.684 1.00 88.81 94 SER A C 1
ATOM 783 O O . SER A 1 94 ? -7.587 1.478 26.410 1.00 88.81 94 SER A O 1
ATOM 785 N N . LYS A 1 95 ? -5.545 2.360 26.075 1.00 88.38 95 LYS A N 1
ATOM 786 C CA . LYS A 1 95 ? -5.394 2.929 27.426 1.00 88.38 95 LYS A CA 1
ATOM 787 C C . LYS A 1 95 ? -6.482 3.938 27.793 1.00 88.38 95 LYS A C 1
ATOM 789 O O . LYS A 1 95 ? -6.822 4.047 28.966 1.00 88.38 95 LYS A O 1
ATOM 794 N N . CYS A 1 96 ? -6.994 4.680 26.813 1.00 86.06 96 CYS A N 1
ATOM 795 C CA . CYS A 1 96 ? -7.911 5.799 27.049 1.00 86.06 96 CYS A CA 1
ATOM 796 C C . CYS A 1 96 ? -9.266 5.629 26.354 1.00 86.06 96 CYS A C 1
ATOM 798 O O . CYS A 1 96 ? -10.207 6.352 26.680 1.00 86.06 96 CYS A O 1
ATOM 800 N N . ASN A 1 97 ? -9.373 4.710 25.390 1.00 84.56 97 ASN A N 1
ATOM 801 C CA . ASN A 1 97 ? -10.516 4.658 24.482 1.00 84.56 97 ASN A CA 1
ATOM 802 C C . ASN A 1 97 ? -11.290 3.337 24.517 1.00 84.56 97 ASN A C 1
ATOM 804 O O . ASN A 1 97 ? -12.342 3.274 23.891 1.00 84.56 97 ASN A O 1
ATOM 808 N N . ILE A 1 98 ? -10.819 2.291 25.201 1.00 85.38 98 ILE A N 1
ATOM 809 C CA . ILE A 1 98 ? -11.549 1.017 25.226 1.00 85.38 98 ILE A CA 1
ATOM 810 C C . ILE A 1 98 ? -12.792 1.109 26.126 1.00 85.38 98 ILE A C 1
ATOM 812 O O . ILE A 1 98 ? -12.733 1.619 27.245 1.00 85.38 98 ILE A O 1
ATOM 816 N N . CYS A 1 99 ? -13.927 0.612 25.642 1.00 81.31 99 CYS A N 1
ATOM 817 C CA . CYS A 1 99 ? -15.178 0.501 26.385 1.00 81.31 99 CYS A CA 1
ATOM 818 C C . CYS A 1 99 ? -15.844 -0.858 26.121 1.00 81.31 99 CYS A C 1
ATOM 820 O O . CYS A 1 99 ? -15.378 -1.652 25.306 1.00 81.31 99 CYS A O 1
ATOM 822 N N . GLN A 1 100 ? -16.940 -1.146 26.826 1.00 78.56 100 GLN A N 1
ATOM 823 C CA . GLN A 1 100 ? -17.604 -2.451 26.746 1.00 78.56 100 GLN A CA 1
ATOM 824 C C . GLN A 1 100 ? -18.201 -2.755 25.359 1.00 78.56 100 GLN A C 1
ATOM 826 O O . GLN A 1 100 ? -18.323 -3.921 24.997 1.00 78.56 100 GLN A O 1
ATOM 831 N N . ASP A 1 101 ? -18.492 -1.715 24.572 1.00 80.62 101 ASP A N 1
ATOM 832 C CA . ASP A 1 101 ? -19.009 -1.812 23.202 1.00 80.62 101 ASP A CA 1
ATOM 833 C C . ASP A 1 101 ? -17.913 -1.669 22.127 1.00 80.62 101 ASP A C 1
ATOM 835 O O . ASP A 1 101 ? -18.221 -1.541 20.941 1.00 80.62 101 ASP A O 1
ATOM 839 N N . SER A 1 102 ? -16.630 -1.653 22.509 1.00 83.38 102 SER A N 1
ATOM 840 C CA . SER A 1 102 ? -15.530 -1.553 21.547 1.00 83.38 102 SER A CA 1
ATOM 841 C C . SER A 1 102 ? -15.485 -2.782 20.638 1.00 83.38 102 SER A C 1
ATOM 843 O O . SER A 1 102 ? -15.237 -3.900 21.089 1.00 83.38 102 SER A O 1
ATOM 845 N N . LEU A 1 103 ? -15.651 -2.565 19.335 1.00 83.31 103 LEU A N 1
ATOM 846 C CA . LEU A 1 103 ? -15.544 -3.608 18.320 1.00 83.31 103 LEU A CA 1
ATOM 847 C C . LEU A 1 103 ? -14.210 -3.494 17.582 1.00 83.31 103 LEU A C 1
ATOM 849 O O . LEU A 1 103 ? -13.884 -2.426 17.067 1.00 83.31 103 LEU A O 1
ATOM 853 N N . LEU A 1 104 ? -13.471 -4.603 17.495 1.00 86.19 104 LEU A N 1
ATOM 854 C CA . LEU A 1 104 ? -12.292 -4.743 16.640 1.00 86.19 104 LEU A CA 1
ATOM 855 C C . LEU A 1 104 ? -12.677 -5.498 15.363 1.00 86.19 104 LEU A C 1
ATOM 857 O O . LEU A 1 104 ? -13.155 -6.631 15.423 1.00 86.19 104 LEU A O 1
ATOM 861 N N . CYS A 1 105 ? -12.428 -4.887 14.210 1.00 83.56 105 CYS A N 1
ATOM 862 C CA . CYS A 1 105 ? -12.654 -5.480 12.899 1.00 83.56 105 CYS A CA 1
ATOM 863 C C . CYS A 1 105 ? -11.362 -5.478 12.088 1.00 83.56 105 CYS A C 1
ATOM 865 O O . CYS A 1 105 ? -10.666 -4.465 12.012 1.00 83.56 105 CYS A O 1
ATOM 867 N N . THR A 1 106 ? -11.078 -6.595 11.427 1.00 84.62 106 THR A N 1
ATOM 868 C CA . THR A 1 106 ? -10.018 -6.685 10.424 1.00 84.62 106 THR A CA 1
ATOM 869 C C . THR A 1 106 ? -10.623 -6.977 9.060 1.00 84.62 106 THR A C 1
ATOM 871 O O . THR A 1 106 ? -11.583 -7.739 8.939 1.00 84.62 106 THR A O 1
ATOM 874 N N . MET A 1 107 ? -10.091 -6.332 8.027 1.00 79.12 107 MET A N 1
ATOM 875 C CA . MET A 1 107 ? -10.549 -6.488 6.650 1.00 79.12 107 MET A CA 1
ATOM 876 C C . MET A 1 107 ? -9.343 -6.688 5.738 1.00 79.12 107 MET A C 1
ATOM 878 O O . MET A 1 107 ? -8.336 -6.001 5.887 1.00 79.12 107 MET A O 1
ATOM 882 N N . ASP A 1 108 ? -9.466 -7.620 4.798 1.00 77.88 108 ASP A N 1
ATOM 883 C CA . ASP A 1 108 ? -8.477 -7.870 3.747 1.00 77.88 108 ASP A CA 1
ATOM 884 C C . ASP A 1 108 ? -8.966 -7.217 2.451 1.00 77.88 108 ASP A C 1
ATOM 886 O O . ASP A 1 108 ? -10.044 -7.547 1.935 1.00 77.88 108 ASP A O 1
ATOM 890 N N . VAL A 1 109 ? -8.194 -6.264 1.935 1.00 70.62 109 VAL A N 1
ATOM 891 C CA . VAL A 1 109 ? -8.480 -5.599 0.669 1.00 70.62 109 VAL A CA 1
ATOM 892 C C . VAL A 1 109 ? -7.901 -6.437 -0.460 1.00 70.62 109 VAL A C 1
ATOM 894 O O . VAL A 1 109 ? -6.692 -6.571 -0.627 1.00 70.62 109 VAL A O 1
ATOM 897 N N . ARG A 1 110 ? -8.775 -6.962 -1.321 1.00 66.00 110 ARG A N 1
ATOM 898 C CA . ARG A 1 110 ? -8.326 -7.691 -2.511 1.00 66.00 110 ARG A CA 1
ATOM 899 C C . ARG A 1 110 ? -7.716 -6.727 -3.533 1.00 66.00 110 ARG A C 1
ATOM 901 O O . ARG A 1 110 ? -8.439 -6.014 -4.223 1.00 66.00 110 ARG A O 1
ATOM 908 N N . GLY A 1 111 ? -6.388 -6.741 -3.631 1.00 61.53 111 GLY A N 1
ATOM 909 C CA . GLY A 1 111 ? -5.605 -5.913 -4.551 1.00 61.53 111 GLY A CA 1
ATOM 910 C C . GLY A 1 111 ? -5.304 -6.539 -5.922 1.00 61.53 111 GLY A C 1
ATOM 911 O O . GLY A 1 111 ? -5.548 -7.721 -6.180 1.00 61.53 111 GLY A O 1
ATOM 912 N N . GLY A 1 112 ? -4.755 -5.705 -6.813 1.00 57.22 112 GLY A N 1
ATOM 913 C CA . GLY A 1 112 ? -4.294 -6.074 -8.157 1.00 57.22 112 GLY A CA 1
ATOM 914 C C . GLY A 1 112 ? -2.959 -6.833 -8.176 1.00 57.22 112 GLY A C 1
ATOM 915 O O . GLY A 1 112 ? -2.353 -7.103 -7.142 1.00 57.22 112 GLY A O 1
ATOM 916 N N . ALA A 1 113 ? -2.487 -7.198 -9.372 1.00 56.53 113 ALA A N 1
ATOM 917 C CA . ALA A 1 113 ? -1.261 -7.979 -9.540 1.00 56.53 113 ALA A CA 1
ATOM 918 C C . ALA A 1 113 ? -0.027 -7.261 -8.955 1.00 56.53 113 ALA A C 1
ATOM 920 O O . ALA A 1 113 ? 0.300 -6.140 -9.343 1.00 56.53 113 ALA A O 1
ATOM 921 N N . MET A 1 114 ? 0.684 -7.932 -8.046 1.00 62.53 114 MET A N 1
ATOM 922 C CA . MET A 1 114 ? 1.962 -7.463 -7.506 1.00 62.53 114 MET A CA 1
ATOM 923 C C . MET A 1 114 ? 3.066 -7.687 -8.548 1.00 62.53 114 MET A C 1
ATOM 925 O O . MET A 1 114 ? 3.197 -8.795 -9.067 1.00 62.53 114 MET A O 1
ATOM 929 N N . GLY A 1 115 ? 3.872 -6.666 -8.853 1.00 61.31 115 GLY A N 1
ATOM 930 C CA . GLY A 1 115 ? 4.994 -6.849 -9.784 1.00 61.31 115 GLY A CA 1
ATOM 931 C C . GLY A 1 115 ? 5.807 -5.600 -10.121 1.00 61.31 115 GLY A C 1
ATOM 932 O O . GLY A 1 115 ? 7.001 -5.724 -10.378 1.00 61.31 115 GLY A O 1
ATOM 933 N N . SER A 1 116 ? 5.207 -4.404 -10.070 1.00 71.19 116 SER A N 1
ATOM 934 C CA . SER A 1 116 ? 5.909 -3.130 -10.294 1.00 71.19 116 SER A CA 1
ATOM 935 C C . SER A 1 116 ? 5.840 -2.217 -9.058 1.00 71.19 116 SER A C 1
ATOM 937 O O . SER A 1 116 ? 4.766 -2.111 -8.457 1.00 71.19 116 SER A O 1
ATOM 939 N N . PRO A 1 117 ? 6.935 -1.508 -8.698 1.00 71.31 117 PRO A N 1
ATOM 940 C CA . PRO A 1 117 ? 6.930 -0.486 -7.642 1.00 71.31 117 PRO A CA 1
ATOM 941 C C . PRO A 1 117 ? 5.824 0.565 -7.819 1.00 71.31 117 PRO A C 1
ATOM 943 O O . PRO A 1 117 ? 5.139 0.934 -6.866 1.00 71.31 117 PRO A O 1
ATOM 946 N N . LEU A 1 118 ? 5.563 0.965 -9.068 1.00 79.12 118 LEU A N 1
ATOM 947 C CA . LEU A 1 118 ? 4.537 1.954 -9.390 1.00 79.12 118 LEU A CA 1
ATOM 948 C C . LEU A 1 118 ? 3.127 1.464 -9.042 1.00 79.12 118 LEU A C 1
ATOM 950 O O . LEU A 1 118 ? 2.305 2.239 -8.557 1.00 79.12 118 LEU A O 1
ATOM 954 N N . THR A 1 119 ? 2.842 0.179 -9.264 1.00 78.12 119 THR A N 1
ATOM 955 C CA . THR A 1 119 ? 1.531 -0.407 -8.956 1.00 78.12 119 THR A CA 1
ATOM 956 C C . THR A 1 119 ? 1.222 -0.295 -7.468 1.00 78.12 119 THR A C 1
ATOM 958 O O . THR A 1 119 ? 0.099 0.052 -7.111 1.00 78.12 119 THR A O 1
ATOM 961 N N . LEU A 1 120 ? 2.223 -0.508 -6.608 1.00 77.50 120 LEU A N 1
ATOM 962 C CA . LEU A 1 120 ? 2.064 -0.380 -5.163 1.00 77.50 120 LEU A CA 1
ATOM 963 C C . LEU A 1 120 ? 1.738 1.060 -4.751 1.00 77.50 120 LEU A C 1
ATOM 965 O O . LEU A 1 120 ? 0.889 1.267 -3.888 1.00 77.50 120 LEU A O 1
ATOM 969 N N . ILE A 1 121 ? 2.381 2.065 -5.351 1.00 79.75 121 ILE A N 1
ATOM 970 C CA . ILE A 1 121 ? 2.059 3.470 -5.056 1.00 79.75 121 ILE A CA 1
ATOM 971 C C . ILE A 1 121 ? 0.673 3.837 -5.545 1.00 79.75 121 ILE A C 1
ATOM 973 O O . ILE A 1 121 ? -0.083 4.434 -4.791 1.00 79.75 121 ILE A O 1
ATOM 977 N N . ILE A 1 122 ? 0.320 3.485 -6.781 1.00 81.00 122 ILE A N 1
ATOM 978 C CA . ILE A 1 122 ? -0.995 3.831 -7.328 1.00 81.00 122 ILE A CA 1
ATOM 979 C C . ILE A 1 122 ? -2.101 3.184 -6.490 1.00 81.00 122 ILE A C 1
ATOM 981 O O . ILE A 1 122 ? -3.069 3.859 -6.146 1.00 81.00 122 ILE A O 1
ATOM 985 N N . ALA A 1 123 ? -1.936 1.914 -6.109 1.00 81.12 123 ALA A N 1
ATOM 986 C CA . ALA A 1 123 ? -2.865 1.226 -5.219 1.00 81.12 123 ALA A CA 1
ATOM 987 C C . ALA A 1 123 ? -2.977 1.939 -3.864 1.00 81.12 123 ALA A C 1
ATOM 989 O O . ALA A 1 123 ? -4.080 2.203 -3.396 1.00 81.12 123 ALA A O 1
ATOM 990 N N . ASN A 1 124 ? -1.848 2.326 -3.268 1.00 80.94 124 ASN A N 1
ATOM 991 C CA . ASN A 1 124 ? -1.825 3.070 -2.013 1.00 80.94 124 ASN A CA 1
ATOM 992 C C . ASN A 1 124 ? -2.493 4.451 -2.119 1.00 80.94 124 ASN A C 1
ATOM 994 O O . ASN A 1 124 ? -3.264 4.818 -1.237 1.00 80.94 124 ASN A O 1
ATOM 998 N N . CYS A 1 125 ? -2.258 5.196 -3.201 1.00 83.38 125 CYS A N 1
ATOM 999 C CA . CYS A 1 125 ? -2.922 6.472 -3.462 1.00 83.38 125 CYS A CA 1
ATOM 1000 C C . CYS A 1 125 ? -4.436 6.293 -3.617 1.00 83.38 125 CYS A C 1
ATOM 1002 O O . CYS A 1 125 ? -5.204 7.044 -3.022 1.00 83.38 125 CYS A O 1
ATOM 1004 N N . TYR A 1 126 ? -4.874 5.290 -4.381 1.00 85.12 126 TYR A N 1
ATOM 1005 C CA . TYR A 1 126 ? -6.293 4.967 -4.522 1.00 85.12 126 TYR A CA 1
ATOM 1006 C C . TYR A 1 126 ? -6.926 4.641 -3.165 1.00 85.12 126 TYR A C 1
ATOM 1008 O O . TYR A 1 126 ? -7.944 5.230 -2.805 1.00 85.12 126 TYR A O 1
ATOM 1016 N N . MET A 1 127 ? -6.286 3.760 -2.390 1.00 84.81 127 MET A N 1
ATOM 1017 C CA . MET A 1 127 ? -6.753 3.385 -1.057 1.00 84.81 127 MET A CA 1
ATOM 1018 C C . MET A 1 127 ? -6.832 4.586 -0.123 1.00 84.81 127 MET A C 1
ATOM 1020 O O . MET A 1 127 ? -7.811 4.710 0.603 1.00 84.81 127 MET A O 1
ATOM 1024 N N . PHE A 1 128 ? -5.865 5.504 -0.192 1.00 86.06 128 PHE A N 1
ATOM 1025 C CA . PHE A 1 128 ? -5.903 6.739 0.581 1.00 86.06 128 PHE A CA 1
ATOM 1026 C C . PHE A 1 128 ? -7.140 7.590 0.261 1.00 86.06 128 PHE A C 1
ATOM 1028 O O . PHE A 1 128 ? -7.779 8.099 1.177 1.00 86.06 128 PHE A O 1
ATOM 1035 N N . PHE A 1 129 ? -7.512 7.754 -1.012 1.00 85.06 129 PHE A N 1
ATOM 1036 C CA . PHE A 1 129 ? -8.726 8.502 -1.358 1.00 85.06 129 PHE A CA 1
ATOM 1037 C C . PHE A 1 129 ? -9.997 7.767 -0.931 1.00 85.06 129 PHE A C 1
ATOM 1039 O O . PHE A 1 129 ? -10.909 8.389 -0.391 1.00 85.06 129 PHE A O 1
ATOM 1046 N N . PHE A 1 130 ? -10.035 6.451 -1.132 1.00 85.31 130 PHE A N 1
ATOM 1047 C CA . PHE A 1 130 ? -11.165 5.609 -0.757 1.00 85.31 130 PHE A CA 1
ATOM 1048 C C . PHE A 1 130 ? -11.411 5.596 0.762 1.00 85.31 130 PHE A C 1
ATOM 1050 O O . PHE A 1 130 ? -12.553 5.664 1.211 1.00 85.31 130 PHE A O 1
ATOM 1057 N N . GLU A 1 131 ? -10.353 5.554 1.573 1.00 87.00 131 GLU A N 1
ATOM 1058 C CA . GLU A 1 131 ? -10.479 5.418 3.027 1.00 87.00 131 GLU A CA 1
ATOM 1059 C C . GLU A 1 131 ? -10.915 6.705 3.743 1.00 87.00 131 GLU A C 1
ATOM 1061 O O . GLU A 1 131 ? -11.322 6.633 4.901 1.00 87.00 131 GLU A O 1
ATOM 1066 N N . GLN A 1 132 ? -10.883 7.877 3.091 1.00 87.38 132 GLN A N 1
ATOM 1067 C CA . GLN A 1 132 ? -11.159 9.161 3.753 1.00 87.38 132 GLN A CA 1
ATOM 1068 C C . GLN A 1 132 ? -12.514 9.198 4.460 1.00 87.38 132 GLN A C 1
ATOM 1070 O O . GLN A 1 132 ? -12.618 9.696 5.583 1.00 87.38 132 GLN A O 1
ATOM 1075 N N . ASP A 1 133 ? -13.558 8.671 3.827 1.00 85.56 133 ASP A N 1
ATOM 1076 C CA . ASP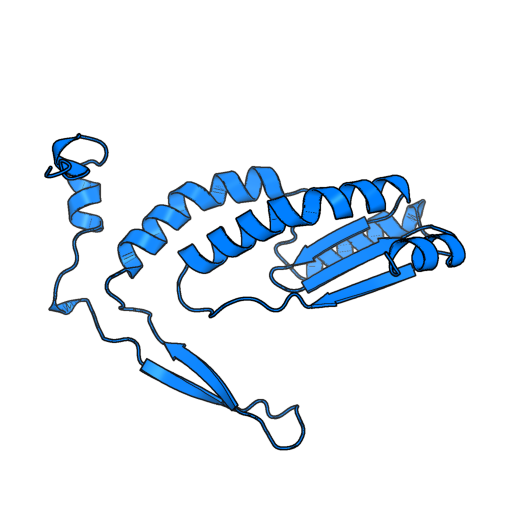 A 1 133 ? -14.900 8.703 4.406 1.00 85.56 133 ASP A CA 1
ATOM 1077 C C . ASP A 1 133 ? -15.068 7.675 5.527 1.00 85.56 133 ASP A C 1
ATOM 1079 O O . ASP A 1 133 ? -15.732 7.960 6.525 1.00 85.56 133 ASP A O 1
ATOM 1083 N N . ILE A 1 134 ? -14.393 6.528 5.425 1.00 86.38 134 ILE A N 1
ATOM 1084 C CA . ILE A 1 134 ? -14.350 5.506 6.478 1.00 86.38 134 ILE A CA 1
ATOM 1085 C C . ILE A 1 134 ? -13.626 6.070 7.710 1.00 86.38 134 ILE A C 1
ATOM 1087 O O . ILE A 1 134 ? -14.154 6.027 8.823 1.00 86.38 134 ILE A O 1
ATOM 1091 N N . VAL A 1 135 ? -12.457 6.686 7.510 1.00 88.62 135 VAL A N 1
ATOM 1092 C CA . VAL A 1 135 ? -11.649 7.301 8.573 1.00 88.62 135 VAL A CA 1
ATOM 1093 C C . VAL A 1 135 ? -12.433 8.389 9.305 1.00 88.62 135 VAL A C 1
ATOM 1095 O O . VAL A 1 135 ? -12.388 8.450 10.534 1.00 88.62 135 VAL A O 1
ATOM 1098 N N . LYS A 1 136 ? -13.189 9.234 8.589 1.00 88.06 136 LYS A N 1
ATOM 1099 C CA . LYS A 1 136 ? -14.060 10.245 9.219 1.00 88.06 136 LYS A CA 1
ATOM 1100 C C . LYS A 1 136 ? -15.105 9.601 10.132 1.00 88.06 136 LYS A C 1
ATOM 1102 O O . LYS A 1 136 ? -15.307 10.069 11.249 1.00 88.06 136 LYS A O 1
ATOM 1107 N N . GLN A 1 137 ? -15.761 8.532 9.680 1.00 84.56 137 GLN A N 1
ATOM 1108 C CA . GLN A 1 137 ? -16.782 7.849 10.478 1.00 84.56 137 GLN A CA 1
ATOM 1109 C C . GLN A 1 137 ? -16.198 7.206 11.738 1.00 84.56 137 GLN A C 1
ATOM 1111 O O . GLN A 1 137 ? -16.780 7.349 12.810 1.00 84.56 137 GLN A O 1
ATOM 1116 N N . ILE A 1 138 ? -15.032 6.571 11.624 1.00 87.62 138 ILE A N 1
ATOM 1117 C CA . ILE A 1 138 ? -14.337 5.938 12.752 1.00 87.62 138 ILE A CA 1
ATOM 1118 C C . ILE A 1 138 ? -13.866 6.981 13.769 1.00 87.62 138 ILE A C 1
ATOM 1120 O O . ILE A 1 138 ? -14.010 6.796 14.976 1.00 87.62 138 ILE A O 1
ATOM 1124 N N . LYS A 1 139 ? -13.359 8.127 13.305 1.00 86.56 139 LYS A N 1
ATOM 1125 C CA . LYS A 1 139 ? -13.001 9.233 14.204 1.00 86.56 139 LYS A CA 1
ATOM 1126 C C . LYS A 1 139 ? -14.213 9.748 14.981 1.00 86.56 139 LYS A C 1
ATOM 1128 O O . LYS A 1 139 ? -14.098 9.987 16.177 1.00 86.56 139 LYS A O 1
ATOM 1133 N N . ASN A 1 140 ? -15.384 9.835 14.346 1.00 86.50 140 ASN A N 1
ATOM 1134 C CA . ASN A 1 140 ? -16.628 10.224 15.024 1.00 86.50 140 ASN A CA 1
ATOM 1135 C C . ASN A 1 140 ? -17.091 9.204 16.080 1.00 86.50 140 ASN A C 1
ATOM 1137 O O . ASN A 1 140 ? -17.885 9.552 16.951 1.00 86.50 140 ASN A O 1
ATOM 1141 N N . SER A 1 141 ? -16.624 7.955 16.013 1.00 84.12 141 SER A N 1
ATOM 1142 C CA . SER A 1 141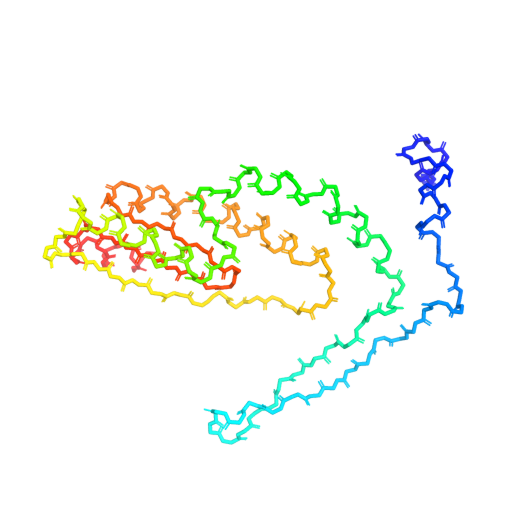 ? -16.866 6.937 17.037 1.00 84.12 141 SER A CA 1
ATOM 1143 C C . SER A 1 141 ? -15.761 6.860 18.090 1.00 84.12 141 SER A C 1
ATOM 1145 O O . SER A 1 141 ? -15.688 5.851 18.779 1.00 84.12 141 SER A O 1
ATOM 1147 N N . ASN A 1 142 ? -14.843 7.832 18.172 1.00 86.69 142 ASN A N 1
ATOM 1148 C CA . ASN A 1 142 ? -13.611 7.737 18.976 1.00 86.69 142 ASN A CA 1
ATOM 1149 C C . ASN A 1 142 ? -12.795 6.453 18.713 1.00 86.69 142 ASN A C 1
ATOM 1151 O O . ASN A 1 142 ? -12.042 5.995 19.577 1.00 86.69 142 ASN A O 1
ATOM 1155 N N . GLY A 1 143 ? -12.961 5.879 17.522 1.00 87.69 143 GLY A N 1
ATOM 1156 C CA . GLY A 1 143 ? -12.318 4.655 17.079 1.00 87.69 143 GLY A CA 1
ATOM 1157 C C . GLY A 1 143 ? -10.928 4.897 16.499 1.00 87.69 143 GLY A C 1
ATOM 1158 O O . GLY A 1 143 ? -10.460 6.034 16.398 1.00 87.69 143 GLY A O 1
ATOM 1159 N N . LEU A 1 144 ? -10.281 3.818 16.080 1.00 89.94 144 LEU A N 1
ATOM 1160 C CA . LEU A 1 144 ? -8.971 3.824 15.444 1.00 89.94 144 LEU A CA 1
ATOM 1161 C C . LEU A 1 144 ? -9.064 3.177 14.064 1.00 89.94 144 LEU A C 1
ATOM 1163 O O . LEU A 1 144 ? -9.671 2.125 13.908 1.00 89.94 144 LEU A O 1
ATOM 1167 N N . TYR A 1 145 ? -8.441 3.792 13.063 1.00 91.62 145 TYR A N 1
ATOM 1168 C CA . TYR A 1 145 ? -8.259 3.202 11.738 1.00 91.62 145 TYR A CA 1
ATOM 1169 C C . TYR A 1 145 ? -6.765 3.068 11.476 1.00 91.62 145 TYR A C 1
ATOM 1171 O O . TYR A 1 145 ? -6.041 4.061 11.552 1.00 91.62 145 TYR A O 1
ATOM 1179 N N . LEU A 1 146 ? -6.318 1.861 11.147 1.00 90.62 146 LEU A N 1
ATOM 1180 C CA . LEU A 1 146 ? -4.950 1.562 10.748 1.00 90.62 146 LEU A CA 1
ATOM 1181 C C . LEU A 1 146 ? -4.975 0.700 9.491 1.00 90.62 146 LEU A C 1
ATOM 1183 O O . LEU A 1 146 ? -5.716 -0.278 9.419 1.00 90.62 146 LEU A O 1
ATOM 1187 N N . ARG A 1 147 ? -4.11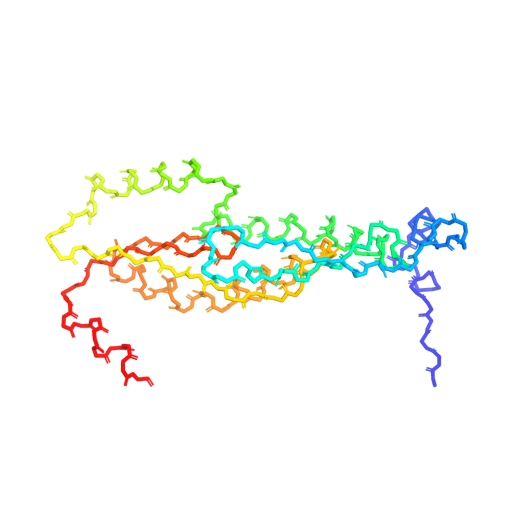3 1.011 8.529 1.00 88.62 147 ARG A N 1
ATOM 1188 C CA . ARG A 1 147 ? -3.922 0.210 7.321 1.00 88.62 147 ARG A CA 1
ATOM 1189 C C . ARG A 1 147 ? -2.469 -0.216 7.180 1.00 88.62 147 ARG A C 1
ATOM 1191 O O . ARG A 1 147 ? -1.567 0.610 7.277 1.00 88.62 147 ARG A O 1
ATOM 1198 N N . TYR A 1 148 ? -2.247 -1.493 6.904 1.00 84.69 148 TYR A N 1
ATOM 1199 C CA . TYR A 1 148 ? -0.959 -2.085 6.576 1.00 84.69 148 TYR A CA 1
ATOM 1200 C C . TYR A 1 148 ? -1.032 -2.731 5.193 1.00 84.69 148 TYR A C 1
ATOM 1202 O O . TYR A 1 148 ? -1.435 -3.880 5.053 1.00 84.69 148 TYR A O 1
ATOM 1210 N N . THR A 1 149 ? -0.610 -2.002 4.158 1.00 77.25 149 THR A N 1
ATOM 1211 C CA . THR A 1 149 ? -0.705 -2.457 2.758 1.00 77.25 149 THR A CA 1
ATOM 1212 C C . THR A 1 149 ? -2.139 -2.885 2.401 1.00 77.25 149 THR A C 1
ATOM 1214 O O . THR A 1 149 ? -2.978 -2.000 2.207 1.00 77.25 149 THR A O 1
ATOM 1217 N N . ASP A 1 150 ? -2.409 -4.194 2.365 1.00 76.81 150 ASP A N 1
ATOM 1218 C CA . ASP A 1 150 ? -3.693 -4.811 2.016 1.00 76.81 150 ASP A CA 1
ATOM 1219 C C . ASP A 1 150 ? -4.573 -5.091 3.254 1.00 76.81 150 ASP A C 1
ATOM 1221 O O . ASP A 1 150 ? -5.778 -5.297 3.125 1.00 76.81 150 ASP A O 1
ATOM 1225 N N . ASP A 1 151 ? -4.001 -5.051 4.461 1.00 83.44 151 ASP A N 1
ATOM 1226 C CA . ASP A 1 151 ? -4.703 -5.328 5.714 1.00 83.44 151 ASP A CA 1
ATOM 1227 C C . ASP A 1 151 ? -5.218 -4.032 6.353 1.00 83.44 151 ASP A C 1
ATOM 1229 O O . ASP A 1 151 ? -4.465 -3.083 6.579 1.00 83.44 151 ASP A O 1
ATOM 1233 N N . ILE A 1 152 ? -6.497 -3.994 6.713 1.00 88.19 152 ILE A N 1
ATOM 1234 C CA . ILE A 1 152 ? -7.116 -2.893 7.455 1.00 88.19 152 ILE A CA 1
ATOM 1235 C C . ILE A 1 152 ? -7.506 -3.388 8.849 1.00 88.19 152 ILE A C 1
ATOM 1237 O O . ILE A 1 152 ? -8.093 -4.457 9.007 1.00 88.19 152 ILE A O 1
ATOM 1241 N N . CYS A 1 153 ? -7.201 -2.585 9.864 1.00 88.56 153 CYS A N 1
ATOM 1242 C CA . CYS A 1 153 ? -7.558 -2.786 11.260 1.00 88.56 153 CYS A CA 1
ATOM 1243 C C . CYS A 1 153 ? -8.364 -1.579 11.748 1.00 88.56 153 CYS A C 1
ATOM 1245 O O . CYS A 1 153 ? -7.905 -0.438 11.675 1.00 88.56 153 CYS A O 1
ATOM 1247 N N . ILE A 1 154 ? -9.578 -1.834 12.227 1.00 89.38 154 ILE A N 1
ATOM 1248 C CA . ILE A 1 154 ? -10.525 -0.810 12.657 1.00 89.38 154 ILE A CA 1
ATOM 1249 C C . ILE A 1 154 ? -10.991 -1.122 14.074 1.00 89.38 154 ILE A C 1
ATOM 1251 O O . ILE A 1 154 ? -11.403 -2.246 14.355 1.00 89.38 154 ILE A O 1
ATOM 1255 N N . THR A 1 155 ? -10.999 -0.114 14.941 1.00 87.75 155 THR A N 1
ATOM 1256 C CA . THR A 1 155 ? -11.738 -0.138 16.204 1.00 87.75 155 THR A CA 1
ATOM 1257 C C . THR A 1 155 ? -12.875 0.877 16.164 1.00 87.75 155 THR A C 1
ATOM 1259 O O . THR A 1 155 ? -12.713 1.974 15.631 1.00 87.75 155 THR A O 1
ATOM 1262 N N . ILE A 1 156 ? -14.037 0.522 16.709 1.00 86.31 156 ILE A N 1
ATOM 1263 C CA . ILE A 1 156 ? -15.229 1.384 16.752 1.00 86.31 156 ILE A CA 1
ATOM 1264 C C . ILE A 1 156 ? -15.791 1.350 18.171 1.00 86.31 156 ILE A C 1
ATOM 1266 O O . ILE A 1 156 ? -16.020 0.264 18.696 1.00 86.31 156 ILE A O 1
ATOM 1270 N N . ASN A 1 157 ? -16.064 2.516 18.765 1.00 82.56 157 ASN A N 1
ATOM 1271 C CA . ASN A 1 157 ? -16.752 2.621 20.058 1.00 82.56 157 ASN A CA 1
ATOM 1272 C C . ASN A 1 157 ? -18.180 3.124 19.861 1.00 82.56 157 ASN A C 1
ATOM 1274 O O . ASN A 1 157 ? -18.559 4.198 20.333 1.00 82.56 157 ASN A O 1
ATOM 1278 N N . TRP A 1 158 ? -18.970 2.365 19.112 1.00 74.81 158 TRP A N 1
ATOM 1279 C CA . TRP A 1 158 ? -20.400 2.606 18.977 1.00 74.81 158 TRP A CA 1
ATOM 1280 C C . TRP A 1 158 ? -21.179 1.414 19.508 1.00 74.81 158 TRP A C 1
ATOM 1282 O O . TRP A 1 158 ? -20.743 0.280 19.318 1.00 74.81 158 TRP A O 1
ATOM 1292 N N . PRO A 1 159 ? -22.379 1.649 20.065 1.00 68.25 159 PRO A N 1
ATOM 1293 C CA . PRO A 1 159 ? -23.311 0.567 20.329 1.00 68.25 159 PRO A CA 1
ATOM 1294 C C . PRO A 1 159 ? -23.544 -0.238 19.045 1.00 68.25 159 PRO A C 1
ATOM 1296 O O . PRO A 1 159 ? -23.832 0.339 17.989 1.00 68.25 159 PRO A O 1
ATOM 1299 N N . ILE A 1 160 ? -23.466 -1.569 19.137 1.00 65.62 160 ILE A N 1
ATOM 1300 C CA . ILE A 1 160 ? -23.530 -2.506 17.997 1.00 65.62 160 ILE A CA 1
ATOM 1301 C C . ILE A 1 160 ? -24.724 -2.233 17.053 1.00 65.62 160 ILE A C 1
ATOM 1303 O O . ILE A 1 160 ? -24.634 -2.377 15.836 1.00 65.62 160 ILE A O 1
ATOM 1307 N N . GLN A 1 161 ? -25.838 -1.740 17.602 1.00 61.81 161 GLN A N 1
ATOM 1308 C CA . GLN A 1 161 ? -27.072 -1.416 16.881 1.00 61.81 161 GLN A CA 1
ATOM 1309 C C . GLN A 1 161 ? -26.905 -0.294 15.840 1.00 61.81 161 GLN A C 1
ATOM 1311 O O . GLN A 1 161 ? -27.588 -0.288 14.814 1.00 61.81 161 GLN A O 1
ATOM 1316 N N . HIS A 1 162 ? -26.008 0.663 16.087 1.00 66.50 162 HIS A N 1
ATOM 1317 C CA . HIS A 1 162 ? -25.722 1.759 15.157 1.00 66.50 162 HIS A CA 1
ATOM 1318 C C . HIS A 1 162 ? -24.838 1.308 13.992 1.00 66.50 162 HIS A C 1
ATOM 1320 O O . HIS A 1 162 ? -24.945 1.859 12.896 1.00 66.50 162 HIS A O 1
ATOM 1326 N N . VAL A 1 163 ? -23.999 0.295 14.221 1.00 64.94 163 VAL A N 1
ATOM 1327 C CA . VAL A 1 163 ? -23.103 -0.273 13.211 1.00 64.94 163 VAL A CA 1
ATOM 1328 C C . VAL A 1 163 ? -23.913 -1.028 12.151 1.00 64.94 163 VAL A C 1
ATOM 1330 O O . VAL A 1 163 ? -23.784 -0.724 10.967 1.00 64.94 163 VAL A O 1
ATOM 1333 N N . TYR A 1 164 ? -24.833 -1.912 12.558 1.00 63.06 164 TYR A N 1
ATOM 1334 C CA . TYR A 1 164 ? -25.669 -2.680 11.619 1.00 63.06 164 TYR A CA 1
ATOM 1335 C C . TYR A 1 164 ? -26.510 -1.796 10.686 1.00 63.06 164 TYR A C 1
ATOM 1337 O O . TYR A 1 164 ? -26.533 -2.016 9.480 1.00 63.06 164 TYR A O 1
ATOM 1345 N N . LYS A 1 165 ? -27.104 -0.710 11.201 1.00 61.81 165 LYS A N 1
ATOM 1346 C CA . LYS A 1 165 ? -27.896 0.233 10.384 1.00 61.81 165 LYS A CA 1
ATOM 1347 C C . LYS A 1 165 ? -27.107 0.933 9.268 1.00 61.81 165 LYS A C 1
ATOM 1349 O O . LYS A 1 165 ? -27.727 1.508 8.374 1.00 61.81 165 LYS A O 1
ATOM 1354 N N . ARG A 1 166 ? -25.772 0.964 9.347 1.00 60.69 166 ARG A N 1
ATOM 1355 C CA . ARG A 1 166 ? -24.902 1.584 8.334 1.00 60.69 166 ARG A CA 1
ATOM 1356 C C . ARG A 1 166 ? -24.257 0.589 7.378 1.00 60.69 166 ARG A C 1
ATOM 1358 O O . ARG A 1 166 ? -23.857 1.021 6.307 1.00 60.69 166 ARG A O 1
ATOM 1365 N N . ILE A 1 167 ? -24.137 -0.681 7.758 1.00 55.38 167 ILE A N 1
ATOM 1366 C CA . ILE A 1 167 ? -23.574 -1.725 6.891 1.00 55.38 167 ILE A CA 1
ATOM 1367 C C . ILE A 1 167 ? -24.606 -2.180 5.845 1.00 55.38 167 ILE A C 1
ATOM 1369 O O . ILE A 1 167 ? -24.226 -2.481 4.721 1.00 55.38 167 ILE A O 1
ATOM 1373 N N . ASP A 1 168 ? -25.899 -2.160 6.180 1.00 41.69 168 ASP A N 1
ATOM 1374 C CA . ASP A 1 168 ? -26.990 -2.601 5.292 1.00 41.69 168 ASP A CA 1
ATOM 1375 C C . ASP A 1 168 ? -27.512 -1.511 4.323 1.00 41.69 168 ASP A C 1
ATOM 1377 O O . ASP A 1 168 ? -28.647 -1.588 3.846 1.00 41.69 168 ASP A O 1
ATOM 1381 N N . ARG A 1 169 ? -26.724 -0.465 4.043 1.00 38.81 169 ARG A N 1
ATOM 1382 C CA . ARG A 1 169 ? -27.039 0.580 3.051 1.00 38.81 169 ARG A CA 1
ATOM 1383 C C . ARG A 1 169 ? -26.034 0.568 1.913 1.00 38.81 169 ARG A C 1
ATOM 1385 O O . ARG A 1 169 ? -26.491 0.758 0.767 1.00 38.81 169 ARG A O 1
#

Foldseek 3Di:
DDDDDCVRVVVDDPVLVVQLDDDPVQADAWDWDWDFPPVDPPRDTDIATAGCRHSCASVLVVVLVVQVVVLCVLCVQAEDADPVVVVVVCVVLCVPPDDPQKDKDKDFADADHPYHSNRQSVLSVVVSVVCPVVCVVQVVQSKGWHDYSRMIIIIGNDHPVVVVVVVVD

Radius of gyration: 21.49 Å; chains: 1; bounding box: 49×49×61 Å

pLDDT: mean 81.8, std 10.32, range [38.81, 94.06]

Sequence (169 aa):
MFRPTMKLSNWITQKQYEQLSIRPNEVELAHLYYLPKAHKPGTPLRPIVFGLKHPAIKISKFLDELLRPLFDKIASNTTVTSRTEVIKWLHEWSKCNICQDSLLCTMDVRGGAMGSPLTLIIANCYMFFFEQDIVKQIKNSNGLYLRYTDDICITINWPIQHVYKRIDR

Secondary structure (DSSP, 8-state):
-PPPPTTTTTSS-HHHHHHHPPPGGG--PPEEEEEE-TTSTT--EEEEEE-TT-TTHHHHHHHHHHHHHHHHHHHTTTB-SSHHHHHHHHHHHHHHH--TTPEEEEEE--------HHHHHHHHHHHHHHHHHHHHHHHHTT-EEEEETTEEEEEE-S-HHHHHHHHT-